Protein AF-A0A1H3H5F7-F1 (afdb_monomer_lite)

Secondary structure (DSSP, 8-state):
-EEEEEGGGBSS--TT-EEEE-TTSS-EEE--S---SS-PEEEEEEEEETTEEEEEEEE---

pLDDT: mean 81.02, std 13.37, range [46.75, 95.38]

Organism: NCBI:txid574349

Foldseek 3Di:
DKDKDFPVQEDPDDAQFKWFQDPPDSHTYTDDPPCPDDFTWIWGFNDDDPGMTITDTDGPDD

Radius of gyration: 11.0 Å; chains: 1; bounding box: 24×32×24 Å

Structure (mmCIF, N/CA/C/O backbone):
data_AF-A0A1H3H5F7-F1
#
_entry.id   AF-A0A1H3H5F7-F1
#
loop_
_atom_site.group_PDB
_atom_site.id
_atom_site.type_symbol
_atom_site.label_atom_id
_atom_site.label_alt_id
_atom_site.label_comp_id
_atom_site.label_asym_id
_atom_site.label_entity_id
_atom_site.label_seq_id
_atom_site.pdbx_PDB_ins_code
_atom_site.Cartn_x
_atom_site.Cartn_y
_atom_site.Cartn_z
_atom_site.occupancy
_atom_site.B_iso_or_equiv
_atom_site.auth_seq_id
_atom_site.auth_comp_id
_atom_site.auth_asym_id
_atom_site.auth_atom_id
_atom_site.pdbx_PDB_model_num
ATOM 1 N N . MET A 1 1 ? -9.511 9.175 0.001 1.00 73.12 1 MET A N 1
ATOM 2 C CA . MET A 1 1 ? -10.437 8.226 -0.667 1.00 73.12 1 MET A CA 1
ATOM 3 C C . MET A 1 1 ? -10.020 6.832 -0.238 1.00 73.12 1 MET A C 1
ATOM 5 O O . MET A 1 1 ? -8.820 6.611 -0.180 1.00 73.12 1 MET A O 1
ATOM 9 N N . THR A 1 2 ? -10.936 5.936 0.119 1.00 80.00 2 THR A N 1
ATOM 10 C CA . THR A 1 2 ? -10.585 4.545 0.451 1.00 80.00 2 THR A CA 1
ATOM 11 C C . THR A 1 2 ? -10.692 3.668 -0.798 1.00 80.00 2 THR A C 1
ATOM 13 O O . THR A 1 2 ? -11.560 3.893 -1.640 1.00 80.00 2 THR A O 1
ATOM 16 N N . THR A 1 3 ? -9.782 2.711 -0.952 1.00 88.12 3 THR A N 1
ATOM 17 C CA . THR A 1 3 ? -9.761 1.731 -2.045 1.00 88.12 3 THR A CA 1
ATOM 18 C C . THR A 1 3 ? -9.454 0.347 -1.490 1.00 88.12 3 THR A C 1
ATOM 20 O O . THR A 1 3 ? -8.935 0.216 -0.383 1.00 88.12 3 THR A O 1
ATOM 23 N N . GLN A 1 4 ? -9.755 -0.682 -2.271 1.00 91.25 4 GLN A N 1
ATOM 24 C CA . GLN A 1 4 ? -9.374 -2.059 -1.980 1.00 91.25 4 GLN A CA 1
ATOM 25 C C . GLN A 1 4 ? -8.425 -2.548 -3.070 1.00 91.25 4 GLN A C 1
ATOM 27 O O . GLN A 1 4 ? -8.639 -2.256 -4.248 1.00 91.25 4 GLN A O 1
ATOM 32 N N . ILE A 1 5 ? -7.372 -3.256 -2.672 1.00 89.19 5 ILE A N 1
ATOM 33 C CA . ILE A 1 5 ? -6.420 -3.909 -3.578 1.00 89.19 5 ILE A CA 1
ATOM 34 C C . ILE A 1 5 ? -6.177 -5.339 -3.099 1.00 89.19 5 ILE A C 1
ATOM 36 O O . ILE A 1 5 ? -6.323 -5.629 -1.912 1.00 89.19 5 ILE A O 1
ATOM 40 N N . GLY A 1 6 ? -5.825 -6.241 -4.011 1.00 90.50 6 GLY A N 1
ATOM 41 C CA . GLY A 1 6 ? -5.460 -7.603 -3.634 1.00 90.50 6 GLY A CA 1
ATOM 42 C C . GLY A 1 6 ? -4.120 -7.635 -2.899 1.00 90.50 6 GLY A C 1
ATOM 43 O O . GLY A 1 6 ? -3.196 -6.920 -3.281 1.00 90.50 6 GLY A O 1
ATOM 44 N N . THR A 1 7 ? -3.979 -8.501 -1.895 1.00 89.94 7 THR A N 1
ATOM 45 C CA . THR A 1 7 ? -2.696 -8.730 -1.199 1.00 89.94 7 THR A CA 1
ATOM 46 C C . THR A 1 7 ? -1.594 -9.160 -2.164 1.00 89.94 7 THR A C 1
ATOM 48 O O . THR A 1 7 ? -0.470 -8.695 -2.048 1.00 89.94 7 THR A O 1
ATOM 51 N N . HIS A 1 8 ? -1.932 -9.959 -3.182 1.00 90.44 8 HIS A N 1
ATOM 52 C CA . HIS A 1 8 ? -1.020 -10.384 -4.253 1.00 90.44 8 HIS A CA 1
ATOM 53 C C . HIS A 1 8 ? -0.510 -9.238 -5.140 1.00 90.44 8 HIS A C 1
ATOM 55 O O . HIS A 1 8 ? 0.423 -9.429 -5.915 1.00 90.44 8 HIS A O 1
ATOM 61 N N . GLN A 1 9 ? -1.154 -8.070 -5.083 1.00 89.25 9 GLN A N 1
ATOM 62 C CA . GLN A 1 9 ? -0.721 -6.888 -5.818 1.00 89.25 9 GLN A CA 1
ATOM 63 C C . GLN A 1 9 ? 0.310 -6.079 -5.039 1.00 89.25 9 GLN A C 1
ATOM 65 O O . GLN A 1 9 ? 0.831 -5.124 -5.594 1.00 89.25 9 GLN A O 1
ATOM 70 N N . VAL A 1 10 ? 0.571 -6.395 -3.772 1.00 87.88 10 VAL A N 1
ATOM 71 C CA . VAL A 1 10 ? 1.509 -5.660 -2.924 1.00 87.88 10 VAL A CA 1
ATOM 72 C C . VAL A 1 10 ? 2.661 -6.588 -2.573 1.00 87.88 10 VAL A C 1
ATOM 74 O O . VAL A 1 10 ? 2.439 -7.697 -2.091 1.00 87.88 10 VAL A O 1
ATOM 77 N N . GLU A 1 11 ? 3.890 -6.139 -2.797 1.00 84.56 11 GLU A N 1
ATOM 78 C CA . GLU A 1 11 ? 5.056 -6.851 -2.283 1.00 84.56 11 GLU A CA 1
ATOM 79 C C . GLU A 1 11 ? 5.120 -6.639 -0.764 1.00 84.56 11 GLU A C 1
ATOM 81 O O . GLU A 1 11 ? 5.252 -5.508 -0.300 1.00 84.56 11 GLU A O 1
ATOM 86 N N . GLU A 1 12 ? 4.934 -7.721 -0.001 1.00 85.44 12 GLU A N 1
ATOM 87 C CA . GLU A 1 12 ? 4.940 -7.726 1.471 1.00 85.44 12 GLU A CA 1
ATOM 88 C C . GLU A 1 12 ? 3.952 -6.707 2.099 1.00 85.44 12 GLU A C 1
ATOM 90 O O . GLU A 1 12 ? 4.355 -5.684 2.664 1.00 85.44 12 GLU A O 1
ATOM 95 N N . PRO A 1 13 ? 2.625 -6.950 2.010 1.00 87.31 13 PRO A N 1
ATOM 96 C CA . PRO A 1 13 ? 1.626 -6.028 2.543 1.00 87.31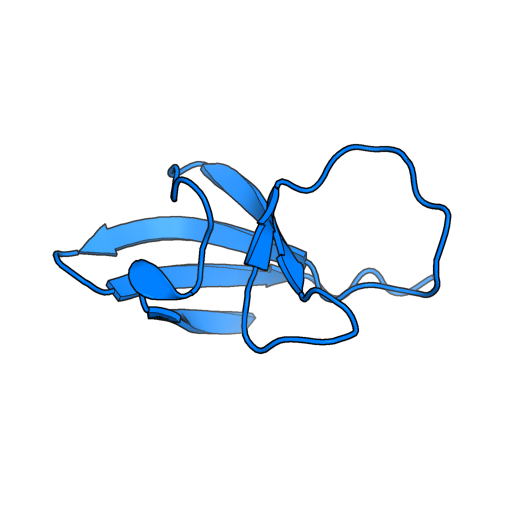 13 PRO A CA 1
ATOM 97 C C . PRO A 1 13 ? 1.696 -5.934 4.072 1.00 87.31 13 PRO A C 1
ATOM 99 O O . PRO A 1 13 ? 1.509 -6.918 4.787 1.00 87.31 13 PRO A O 1
ATOM 102 N N . GLU A 1 14 ? 1.871 -4.716 4.576 1.00 93.12 14 GLU A N 1
ATOM 103 C CA . GLU A 1 14 ? 1.977 -4.395 5.994 1.00 93.12 14 GLU A CA 1
ATOM 104 C C . GLU A 1 14 ? 1.061 -3.212 6.336 1.00 93.12 14 GLU A C 1
ATOM 106 O O . GLU A 1 14 ? 1.027 -2.180 5.659 1.00 93.12 14 GLU A O 1
ATOM 111 N N . VAL A 1 15 ? 0.298 -3.363 7.418 1.00 93.12 15 VAL A N 1
ATOM 112 C CA . VAL A 1 15 ? -0.602 -2.317 7.913 1.00 93.12 15 VAL A CA 1
ATOM 113 C C . VAL A 1 15 ? 0.205 -1.119 8.417 1.00 93.12 15 VAL A C 1
ATOM 115 O O . VAL A 1 15 ? 1.153 -1.261 9.182 1.00 93.12 15 VAL A O 1
ATOM 118 N N . GLY A 1 16 ? -0.208 0.081 8.022 1.00 90.69 16 GLY A N 1
ATOM 119 C CA . GLY A 1 16 ? 0.417 1.348 8.388 1.00 90.69 16 GLY A CA 1
ATOM 120 C C . GLY A 1 16 ? 1.536 1.790 7.446 1.00 90.69 16 GLY A C 1
ATOM 121 O O . GLY A 1 16 ? 1.949 2.946 7.528 1.00 90.69 16 GLY A O 1
ATOM 122 N N . LYS A 1 17 ? 1.990 0.925 6.530 1.00 90.25 17 LYS A N 1
ATOM 123 C CA . LYS A 1 17 ? 2.993 1.267 5.515 1.00 90.25 17 LYS A CA 1
ATOM 124 C C . LYS A 1 17 ? 2.358 1.915 4.291 1.00 90.25 17 LYS A C 1
ATOM 126 O O . LYS A 1 17 ? 1.194 1.672 3.961 1.00 90.25 17 LYS A O 1
ATOM 131 N N . GLU A 1 18 ? 3.148 2.758 3.640 1.00 89.50 18 GLU A N 1
ATOM 132 C CA . GLU A 1 18 ? 2.790 3.448 2.408 1.00 89.50 18 GLU A CA 1
ATOM 133 C C . GLU A 1 18 ? 3.393 2.726 1.203 1.00 89.50 18 GLU A C 1
ATOM 135 O O . GLU A 1 18 ? 4.518 2.235 1.258 1.00 89.50 18 GLU A O 1
ATOM 140 N N . TYR A 1 19 ? 2.638 2.680 0.112 1.00 88.31 19 TYR A N 1
ATOM 141 C CA . TYR A 1 19 ? 2.995 1.996 -1.121 1.00 88.31 19 TYR A CA 1
ATOM 142 C C . TYR A 1 19 ? 2.682 2.878 -2.323 1.00 88.31 19 TYR A C 1
ATOM 144 O O . TYR A 1 19 ? 1.738 3.672 -2.301 1.00 88.31 19 TYR A O 1
ATOM 152 N N . VAL A 1 20 ? 3.440 2.710 -3.399 1.00 86.44 20 VAL A N 1
ATOM 153 C CA . VAL A 1 20 ? 3.238 3.400 -4.677 1.00 86.44 20 VAL A CA 1
ATOM 154 C C . VAL A 1 20 ? 3.047 2.400 -5.797 1.00 86.44 20 VAL A C 1
ATOM 156 O O . VAL A 1 20 ? 3.555 1.281 -5.752 1.00 86.44 20 VAL A O 1
ATOM 159 N N . ARG A 1 21 ? 2.282 2.795 -6.812 1.00 83.44 21 ARG A N 1
ATOM 160 C CA . ARG A 1 21 ? 2.068 1.949 -7.982 1.00 83.44 21 ARG A CA 1
ATOM 161 C C . ARG A 1 21 ? 3.325 1.956 -8.850 1.00 83.44 21 ARG A C 1
ATOM 163 O O . ARG A 1 21 ? 3.776 3.031 -9.237 1.00 83.44 21 ARG A O 1
ATOM 170 N N . GLY A 1 22 ? 3.855 0.775 -9.160 1.00 75.00 22 GLY A N 1
ATOM 171 C CA . GLY A 1 22 ? 4.959 0.636 -10.108 1.00 75.00 22 GLY A CA 1
ATOM 172 C C . GLY A 1 22 ? 4.557 1.102 -11.511 1.00 75.00 22 GLY A C 1
ATOM 173 O O . GLY A 1 22 ? 3.398 0.960 -11.905 1.00 75.00 22 GLY A O 1
ATOM 174 N N . LEU A 1 23 ? 5.509 1.654 -12.269 1.00 68.00 23 LEU A N 1
ATOM 175 C CA . LEU A 1 23 ? 5.268 2.202 -13.613 1.00 68.00 23 LEU A CA 1
ATOM 176 C C . LEU A 1 23 ? 4.792 1.139 -14.614 1.00 68.00 23 LEU A C 1
ATOM 178 O O . LEU A 1 23 ? 3.889 1.397 -15.407 1.00 68.00 23 LEU A O 1
ATOM 182 N N . ASP A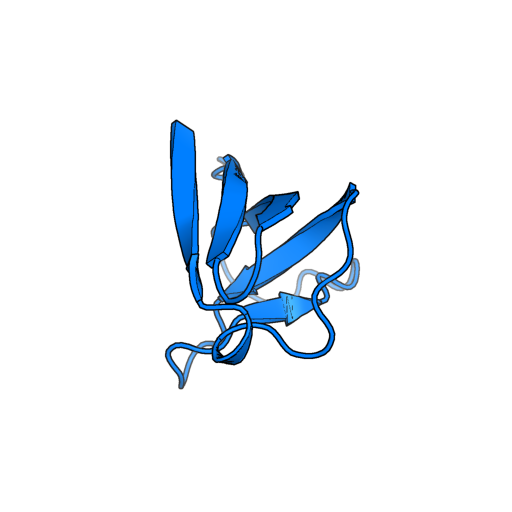 1 24 ? 5.346 -0.072 -14.517 1.00 65.06 24 ASP A N 1
ATOM 183 C CA . ASP A 1 24 ? 5.183 -1.121 -15.531 1.00 65.06 24 ASP A CA 1
ATOM 184 C C . ASP A 1 24 ? 4.264 -2.279 -15.102 1.00 65.06 24 ASP A C 1
ATOM 186 O O . ASP A 1 24 ? 4.141 -3.282 -15.806 1.00 65.06 24 ASP A O 1
ATOM 190 N N . SER A 1 25 ? 3.605 -2.190 -13.941 1.00 62.06 25 SER A N 1
ATOM 191 C CA . SER A 1 25 ? 2.786 -3.295 -13.427 1.00 62.06 25 SER A CA 1
ATOM 192 C C . SER A 1 25 ? 1.606 -2.843 -12.563 1.00 62.06 25 SER A C 1
ATOM 194 O O . SER A 1 25 ? 1.573 -1.755 -11.994 1.00 62.06 25 SER A O 1
ATOM 196 N N . ASN A 1 26 ? 0.603 -3.719 -12.427 1.00 76.19 26 ASN A N 1
ATOM 197 C CA . ASN A 1 26 ? -0.476 -3.573 -11.437 1.00 76.19 26 ASN A CA 1
ATOM 198 C C . ASN A 1 26 ? -0.006 -3.887 -10.001 1.00 76.19 26 ASN A C 1
ATOM 200 O O . ASN A 1 26 ? -0.838 -4.224 -9.153 1.00 76.19 26 ASN A O 1
ATOM 204 N N . THR A 1 27 ? 1.303 -3.787 -9.756 1.00 81.31 27 THR A N 1
ATOM 205 C CA . THR A 1 27 ? 1.970 -4.090 -8.494 1.00 81.31 27 THR A CA 1
ATOM 206 C C . THR A 1 27 ? 2.253 -2.798 -7.728 1.00 81.31 27 THR A C 1
ATOM 208 O O . THR A 1 27 ? 2.577 -1.756 -8.303 1.00 81.31 27 THR A O 1
ATOM 211 N N . TRP A 1 28 ? 2.108 -2.876 -6.415 1.00 86.75 28 TRP A N 1
ATOM 212 C CA . TRP A 1 28 ? 2.366 -1.827 -5.448 1.00 86.75 28 TRP A CA 1
ATOM 213 C C . TRP A 1 28 ? 3.651 -2.160 -4.700 1.00 86.75 28 TRP A C 1
ATOM 215 O O . TRP A 1 28 ? 3.790 -3.250 -4.144 1.00 86.75 28 TRP A O 1
ATOM 225 N N . LEU A 1 29 ? 4.575 -1.210 -4.698 1.00 86.25 29 LEU A N 1
ATOM 226 C CA . LEU A 1 29 ? 5.888 -1.327 -4.076 1.00 86.25 29 LEU A CA 1
ATOM 227 C C . LEU A 1 29 ? 5.934 -0.462 -2.824 1.00 86.25 29 LEU A C 1
ATOM 229 O O . LEU A 1 29 ? 5.246 0.562 -2.761 1.00 86.25 29 LEU A O 1
ATOM 233 N N . LEU A 1 30 ? 6.734 -0.867 -1.837 1.00 85.75 30 LEU A N 1
ATOM 234 C CA . LEU A 1 30 ? 6.928 -0.082 -0.623 1.00 85.75 30 LEU A CA 1
ATOM 235 C C . LEU A 1 30 ? 7.432 1.315 -0.995 1.00 85.75 30 LEU A C 1
ATOM 237 O O . LEU A 1 30 ? 8.396 1.466 -1.745 1.00 85.75 30 LEU A O 1
ATOM 241 N N . PHE A 1 31 ? 6.770 2.341 -0.470 1.00 79.19 31 PHE A N 1
ATOM 242 C CA . PHE A 1 31 ? 7.205 3.711 -0.664 1.00 79.19 31 PHE A CA 1
ATOM 243 C C . PHE A 1 31 ? 8.479 3.948 0.152 1.00 79.19 31 PHE A C 1
ATOM 245 O O . PHE A 1 31 ? 8.444 4.011 1.381 1.00 79.19 31 PHE A O 1
ATOM 252 N N . THR A 1 32 ? 9.608 4.070 -0.538 1.00 73.44 32 THR A N 1
ATOM 253 C CA . THR A 1 32 ? 10.857 4.578 0.025 1.00 73.44 32 THR A CA 1
ATOM 254 C C . THR A 1 32 ? 10.957 6.066 -0.311 1.00 73.44 32 THR A C 1
ATOM 256 O O . THR A 1 32 ? 10.532 6.498 -1.379 1.00 73.44 32 THR A O 1
ATOM 259 N N . GLU A 1 33 ? 11.457 6.881 0.618 1.00 62.69 33 GLU A N 1
ATOM 260 C CA . GLU A 1 33 ? 11.448 8.353 0.538 1.00 62.69 33 GLU A CA 1
ATOM 261 C C . GLU A 1 33 ? 12.264 8.969 -0.618 1.00 62.69 33 GLU A C 1
ATOM 263 O O . GLU A 1 33 ? 12.419 10.186 -0.638 1.00 62.69 33 GLU A O 1
ATOM 268 N N . ASP A 1 34 ? 12.766 8.189 -1.582 1.00 54.41 34 ASP A N 1
ATOM 269 C CA . ASP A 1 34 ? 13.544 8.696 -2.715 1.00 54.41 34 ASP A CA 1
ATOM 270 C C . ASP A 1 34 ? 12.603 9.117 -3.865 1.00 54.41 34 ASP A C 1
ATOM 272 O O . ASP A 1 34 ? 12.113 8.276 -4.628 1.00 54.41 34 ASP A O 1
ATOM 276 N N . PRO A 1 35 ? 12.245 10.410 -3.981 1.00 53.84 35 PRO A N 1
ATOM 277 C CA . PRO A 1 35 ? 11.163 10.864 -4.830 1.00 53.84 35 PRO A CA 1
ATOM 278 C C . PRO A 1 35 ? 11.759 11.295 -6.169 1.00 53.84 35 PRO A C 1
ATOM 280 O O . PRO A 1 35 ? 11.859 12.488 -6.454 1.00 53.84 35 PRO A O 1
ATOM 283 N N . ALA A 1 36 ? 12.211 10.337 -6.975 1.00 46.75 36 ALA A N 1
ATOM 284 C CA . ALA A 1 36 ? 12.805 10.663 -8.269 1.00 46.75 36 ALA A CA 1
ATOM 285 C C . ALA A 1 36 ? 11.779 10.843 -9.396 1.00 46.75 36 ALA A C 1
ATOM 287 O O . ALA A 1 36 ? 12.115 11.473 -10.393 1.00 46.75 36 ALA A O 1
ATOM 288 N N . GLU A 1 37 ? 10.535 10.365 -9.276 1.00 51.56 37 GLU A N 1
ATOM 289 C CA . GLU A 1 37 ? 9.607 10.422 -10.413 1.00 51.56 37 GLU A CA 1
ATOM 290 C C . GLU A 1 37 ? 8.186 10.863 -10.047 1.00 51.56 37 GLU A C 1
ATOM 292 O O . GLU A 1 37 ? 7.541 10.349 -9.136 1.00 51.56 37 GLU A O 1
ATOM 297 N N . ASP A 1 38 ? 7.755 11.888 -10.784 1.00 57.34 38 ASP A N 1
ATOM 298 C CA . ASP A 1 38 ? 6.402 12.385 -11.021 1.00 57.34 38 ASP A CA 1
ATOM 299 C C . ASP A 1 38 ? 5.272 11.811 -10.144 1.00 57.34 38 ASP A C 1
ATOM 301 O O . ASP A 1 38 ? 4.702 10.754 -10.403 1.00 57.34 38 ASP A O 1
ATOM 305 N N . ARG A 1 39 ? 4.876 12.603 -9.137 1.00 60.19 39 ARG A N 1
ATOM 306 C CA . ARG A 1 39 ? 3.553 12.602 -8.473 1.00 60.19 39 ARG A CA 1
ATOM 307 C C . ARG A 1 39 ? 2.877 11.218 -8.347 1.00 60.19 39 ARG A C 1
ATOM 309 O O . ARG A 1 39 ? 1.777 11.025 -8.882 1.00 60.19 39 ARG A O 1
ATOM 316 N N . PRO A 1 40 ? 3.460 10.265 -7.600 1.00 66.88 40 PRO A N 1
ATOM 317 C CA . PRO A 1 40 ? 2.868 8.947 -7.454 1.00 66.88 40 PRO A CA 1
ATOM 318 C C . PRO A 1 40 ? 1.590 9.012 -6.610 1.00 66.88 40 PRO A C 1
ATOM 320 O O . PRO A 1 40 ? 1.478 9.756 -5.629 1.00 66.88 40 PRO A O 1
ATOM 323 N N . VAL A 1 41 ? 0.599 8.204 -6.987 1.00 77.31 41 VAL A N 1
ATOM 324 C CA . VAL A 1 41 ? -0.519 7.885 -6.095 1.00 77.31 41 VAL A CA 1
ATOM 325 C C . VAL A 1 41 ? 0.030 6.984 -4.996 1.00 77.31 41 VAL A C 1
ATOM 327 O O . VAL A 1 41 ? 0.499 5.885 -5.287 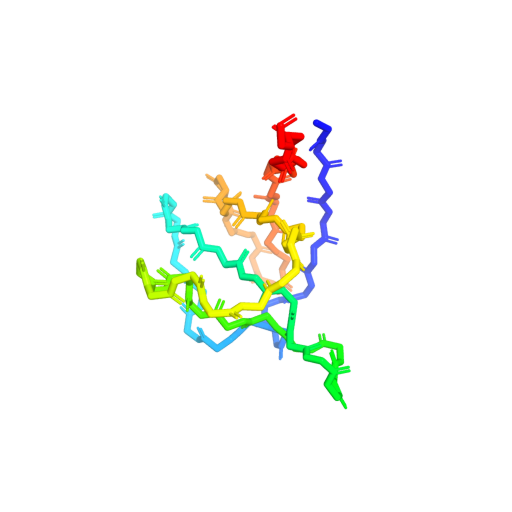1.00 77.31 41 VAL A O 1
ATOM 330 N N . VAL A 1 42 ? -0.045 7.450 -3.750 1.00 84.50 42 VAL A N 1
ATOM 331 C CA . VAL A 1 42 ? 0.379 6.688 -2.574 1.00 84.50 42 VAL A CA 1
ATOM 332 C C . VAL A 1 42 ? -0.850 6.047 -1.939 1.00 84.50 42 VAL A C 1
ATOM 334 O O . VAL A 1 42 ? -1.894 6.693 -1.796 1.00 84.50 42 VAL A O 1
ATOM 337 N N . VAL A 1 43 ? -0.738 4.786 -1.546 1.00 88.31 43 VAL A N 1
ATOM 338 C CA . VAL A 1 43 ? -1.743 4.093 -0.739 1.00 88.31 43 VAL A CA 1
ATOM 339 C C . VAL A 1 43 ? -1.132 3.673 0.583 1.00 88.31 43 VAL A C 1
ATOM 341 O O . VAL A 1 43 ? -0.050 3.102 0.612 1.00 88.31 43 VAL A O 1
ATOM 344 N N . ARG A 1 44 ? -1.830 3.935 1.684 1.00 91.75 44 ARG A N 1
ATOM 345 C CA . ARG A 1 44 ? -1.489 3.370 2.988 1.00 91.75 44 ARG A CA 1
ATOM 346 C C . ARG A 1 44 ? -2.435 2.222 3.285 1.00 91.75 44 ARG A C 1
ATOM 348 O O . ARG A 1 44 ? -3.646 2.426 3.216 1.00 91.75 44 ARG A O 1
ATOM 355 N N . ILE A 1 45 ? -1.910 1.046 3.616 1.00 93.50 45 ILE A N 1
ATOM 356 C CA . ILE A 1 45 ? -2.747 -0.085 4.034 1.00 93.50 45 ILE A CA 1
ATOM 357 C C . ILE A 1 45 ? -3.229 0.193 5.456 1.00 93.50 45 ILE A C 1
ATOM 359 O O . ILE A 1 45 ? -2.427 0.258 6.381 1.00 93.50 45 ILE A O 1
ATOM 363 N N . ASP A 1 46 ? -4.532 0.358 5.653 1.00 93.19 46 ASP A N 1
ATOM 364 C CA . ASP A 1 46 ? -5.107 0.568 6.985 1.00 93.19 46 ASP A CA 1
ATOM 365 C C . ASP A 1 46 ? -5.523 -0.763 7.631 1.00 93.19 46 ASP A C 1
ATOM 367 O O . ASP A 1 46 ? -5.538 -0.885 8.856 1.00 93.19 46 ASP A O 1
ATOM 371 N N . ARG A 1 47 ? -5.857 -1.777 6.818 1.00 95.25 47 ARG A N 1
ATOM 372 C CA . ARG A 1 47 ? -6.247 -3.114 7.287 1.00 95.25 47 ARG A CA 1
ATOM 373 C C . ARG A 1 47 ? -6.048 -4.180 6.209 1.00 95.25 47 ARG A C 1
ATOM 375 O O . ARG A 1 47 ? -6.238 -3.902 5.029 1.00 95.25 47 ARG A O 1
ATOM 382 N N . ILE A 1 48 ? -5.761 -5.412 6.630 1.00 94.19 48 ILE A N 1
ATOM 383 C CA . ILE A 1 48 ? -5.732 -6.603 5.769 1.00 94.19 48 ILE A CA 1
ATOM 384 C C . ILE A 1 48 ? -6.812 -7.581 6.247 1.00 94.19 48 ILE A C 1
ATOM 386 O O . ILE A 1 48 ? -6.923 -7.859 7.442 1.00 94.19 48 ILE A O 1
ATOM 390 N N . GLU A 1 49 ? -7.625 -8.082 5.320 1.00 95.38 49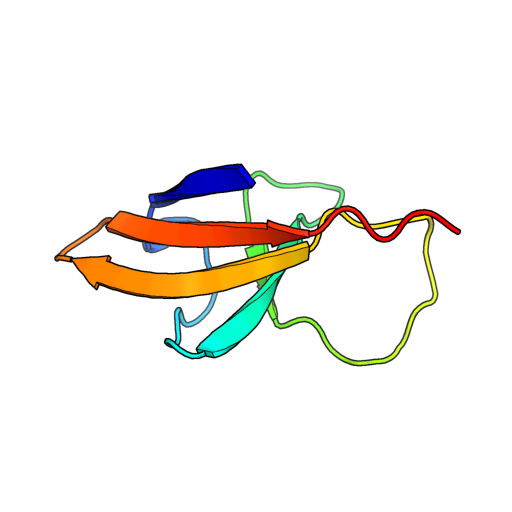 GLU A N 1
ATOM 391 C CA . GLU A 1 49 ? -8.662 -9.091 5.552 1.00 95.38 49 GLU A CA 1
ATOM 392 C C . GLU A 1 49 ? -8.533 -10.206 4.507 1.00 95.38 49 GLU A C 1
ATOM 394 O O . GLU A 1 49 ? -8.996 -10.067 3.375 1.00 95.38 49 GLU A O 1
ATOM 399 N N . GLY A 1 50 ? -7.899 -11.321 4.882 1.00 93.00 50 GLY A N 1
ATOM 400 C CA . GLY A 1 50 ? -7.622 -12.408 3.939 1.00 93.00 50 GLY A CA 1
ATOM 401 C C . GLY A 1 50 ? -6.767 -11.910 2.774 1.00 93.00 50 GLY A C 1
ATOM 402 O O . GLY A 1 50 ? -5.665 -11.416 2.998 1.00 93.00 50 GLY A O 1
ATOM 403 N N . ASP A 1 51 ? -7.307 -11.988 1.557 1.00 93.75 51 ASP A N 1
ATOM 404 C CA . ASP A 1 51 ? -6.618 -11.594 0.320 1.00 93.75 51 ASP A CA 1
ATOM 405 C C . ASP A 1 51 ? -6.873 -10.136 -0.104 1.00 93.75 51 ASP A C 1
ATOM 407 O O . ASP A 1 51 ? -6.539 -9.738 -1.224 1.00 93.75 51 ASP A O 1
ATOM 411 N N . VAL A 1 52 ? -7.473 -9.322 0.772 1.00 93.44 52 VAL A N 1
ATOM 412 C CA . VAL A 1 52 ? -7.836 -7.927 0.489 1.00 93.44 52 VAL A CA 1
ATOM 413 C C . VAL A 1 52 ? -7.121 -6.966 1.440 1.00 93.44 52 VAL A C 1
ATOM 415 O O . VAL A 1 52 ? -7.225 -7.080 2.662 1.00 93.44 52 VAL A O 1
ATOM 418 N N . CYS A 1 53 ? -6.452 -5.962 0.874 1.00 93.31 53 CYS A N 1
ATOM 419 C CA . CYS A 1 53 ? -5.923 -4.800 1.583 1.00 93.31 53 CYS A CA 1
ATOM 420 C C . CYS A 1 53 ? -6.903 -3.628 1.444 1.00 93.31 53 CYS A C 1
ATOM 422 O O . CYS A 1 53 ? -7.222 -3.196 0.333 1.00 93.31 53 CYS A O 1
ATOM 424 N N . HIS A 1 54 ? -7.359 -3.089 2.573 1.00 94.00 54 HIS A N 1
ATOM 425 C CA . HIS A 1 54 ? -8.145 -1.858 2.639 1.00 94.00 54 HIS A CA 1
ATOM 426 C C . HIS A 1 54 ? -7.199 -0.684 2.834 1.00 94.00 54 HIS A C 1
ATOM 428 O O . HIS A 1 54 ? -6.476 -0.629 3.833 1.00 94.00 54 HIS A O 1
ATOM 434 N N . CYS A 1 55 ? -7.204 0.249 1.887 1.00 92.25 55 CYS A N 1
ATOM 435 C CA . CYS A 1 55 ? -6.195 1.293 1.816 1.00 92.25 55 CYS A CA 1
ATOM 436 C C . CYS A 1 55 ? -6.800 2.690 1.728 1.00 92.25 55 CYS A C 1
ATOM 438 O O . CYS A 1 55 ? -7.781 2.922 1.015 1.00 92.25 55 CYS A O 1
ATOM 440 N N . THR A 1 56 ? -6.141 3.657 2.355 1.00 92.50 56 THR A N 1
ATOM 441 C CA . THR A 1 56 ? -6.383 5.079 2.121 1.00 92.50 56 THR 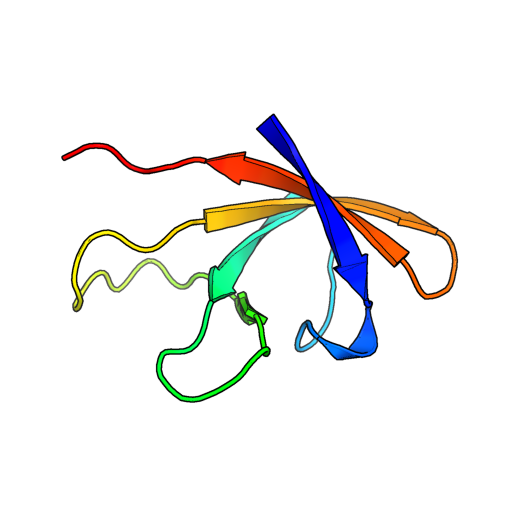A CA 1
ATOM 442 C C . THR A 1 56 ? -5.467 5.574 1.010 1.00 92.50 56 THR A C 1
ATOM 444 O O . THR A 1 56 ? -4.249 5.441 1.078 1.00 92.50 56 THR A O 1
ATOM 447 N N . VAL A 1 57 ? -6.067 6.168 -0.018 1.00 86.38 57 VAL A N 1
ATOM 448 C CA . VAL A 1 57 ? -5.371 6.784 -1.148 1.00 86.38 57 VAL A CA 1
ATOM 449 C C . VAL A 1 57 ? -5.077 8.248 -0.840 1.00 86.38 57 VAL A C 1
ATOM 451 O O . VAL A 1 57 ? -6.006 9.035 -0.605 1.00 86.38 57 VAL A O 1
ATOM 454 N N . THR A 1 58 ? -3.805 8.615 -0.956 1.00 85.06 58 THR A N 1
ATOM 455 C CA . THR A 1 58 ? -3.307 9.987 -0.883 1.00 85.06 58 THR A CA 1
ATOM 456 C C . THR A 1 58 ? -2.725 10.371 -2.239 1.00 85.06 58 THR A C 1
ATOM 458 O O . THR A 1 58 ? -1.708 9.840 -2.684 1.00 85.06 58 THR A O 1
ATOM 461 N N . ARG A 1 59 ? -3.369 11.327 -2.917 1.00 74.50 59 ARG A N 1
ATOM 462 C CA . ARG A 1 59 ? -2.741 12.032 -4.040 1.00 74.50 59 ARG A CA 1
ATOM 463 C C . ARG A 1 59 ? -1.865 13.129 -3.455 1.00 74.50 59 ARG A C 1
ATOM 465 O O . ARG A 1 59 ? -2.404 14.090 -2.909 1.00 74.50 59 ARG A O 1
ATOM 472 N N . LYS A 1 60 ? -0.540 13.003 -3.568 1.00 65.81 60 LYS A N 1
ATOM 473 C CA . LYS A 1 60 ? 0.356 14.130 -3.292 1.00 65.81 60 LYS A CA 1
ATOM 474 C C . LYS A 1 60 ? 0.194 15.140 -4.430 1.00 65.81 60 LYS A C 1
ATOM 476 O O . LYS A 1 60 ? 0.730 14.967 -5.521 1.00 65.81 60 LYS A O 1
ATOM 481 N N . LEU A 1 61 ? -0.656 16.13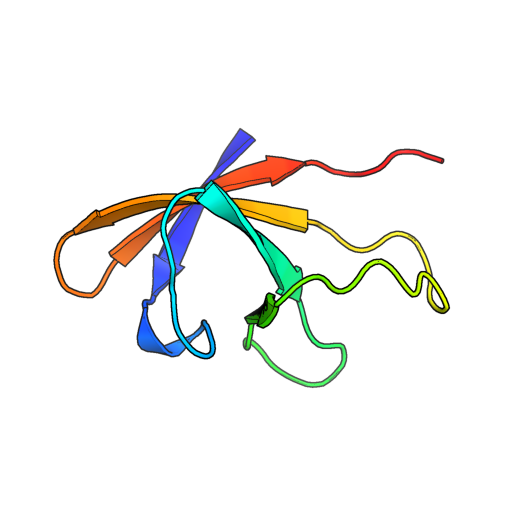7 -4.189 1.00 56.69 61 LEU A N 1
ATOM 482 C CA . LEU A 1 61 ? -0.713 17.347 -4.998 1.00 56.69 61 LEU A CA 1
ATOM 483 C C . LEU A 1 61 ? 0.555 18.136 -4.667 1.00 56.69 61 LEU A C 1
ATOM 485 O O . LEU A 1 61 ? 0.778 18.469 -3.507 1.00 56.69 61 LEU A O 1
ATOM 489 N N . SER A 1 62 ? 1.395 18.318 -5.683 1.00 54.72 62 SER A N 1
ATOM 490 C CA . SER A 1 62 ? 2.524 19.255 -5.703 1.00 54.72 62 SER A CA 1
ATOM 491 C C . SER A 1 62 ? 2.139 20.631 -5.176 1.00 54.72 62 SER A C 1
ATOM 493 O O . SER A 1 62 ? 1.052 21.091 -5.601 1.00 54.72 62 SER A O 1
#

Sequence (62 aa):
MTTQIGTHQVEEPEVGKEYVRGLDSNTWLLFTEDPAEDRPVVVRIDRIEGDVCHCTVTRKLS